Protein AF-A0A7V8XH03-F1 (afdb_monomer_lite)

Radius of gyration: 14.01 Å; chains: 1; bounding box: 39×30×36 Å

Sequence (85 aa):
EALPDDPGDVLACGPEPMLDAIATLVPGAQLAHEAPMACGYGACYGCVVGRDGAYVRLCLEGPVLCASGGEQGRTGPAPTMEATP

Structure (mmCIF, N/CA/C/O backbone):
data_AF-A0A7V8XH03-F1
#
_entry.id   AF-A0A7V8XH03-F1
#
loop_
_atom_site.group_PDB
_atom_site.id
_atom_site.type_symbol
_atom_site.label_atom_id
_atom_site.label_alt_id
_atom_site.label_comp_id
_atom_site.label_asym_id
_atom_site.label_entity_id
_atom_site.label_seq_id
_atom_site.pdbx_PDB_ins_code
_atom_site.Cartn_x
_atom_site.Cartn_y
_atom_site.Cartn_z
_atom_site.occupancy
_atom_site.B_iso_or_equiv
_atom_site.auth_seq_id
_atom_site.auth_comp_id
_atom_site.auth_asym_id
_atom_site.auth_atom_id
_atom_site.pdbx_PDB_model_num
ATOM 1 N N . GLU A 1 1 ? -15.808 13.822 16.772 1.00 60.12 1 GLU A N 1
ATOM 2 C CA . GLU A 1 1 ? -15.748 12.354 16.864 1.00 60.12 1 GLU A CA 1
ATOM 3 C C . GLU A 1 1 ? -15.649 11.830 15.438 1.00 60.12 1 GLU A C 1
ATOM 5 O O . GLU A 1 1 ? -16.621 11.931 14.706 1.00 60.12 1 GLU A O 1
ATOM 10 N N . ALA A 1 2 ? -14.439 11.525 14.958 1.00 75.25 2 ALA A N 1
ATOM 11 C CA . ALA A 1 2 ? -14.218 11.227 13.534 1.00 75.25 2 ALA A CA 1
ATOM 12 C C . ALA A 1 2 ? -14.646 9.797 13.156 1.00 75.25 2 ALA A C 1
ATOM 14 O O . ALA A 1 2 ? -14.984 9.548 12.003 1.00 75.25 2 ALA A O 1
ATOM 15 N N . LEU A 1 3 ? -14.647 8.883 14.130 1.00 79.56 3 LEU A N 1
ATOM 16 C CA . LEU A 1 3 ? -15.050 7.484 14.019 1.00 79.56 3 LEU A CA 1
ATOM 17 C C . LEU A 1 3 ? -15.754 7.062 15.325 1.00 79.56 3 LEU A C 1
ATOM 19 O O . LEU A 1 3 ? -15.444 7.649 16.365 1.00 79.56 3 LEU A O 1
ATOM 23 N N . PRO A 1 4 ? -16.682 6.090 15.276 1.00 85.69 4 PRO A N 1
ATOM 24 C CA . PRO A 1 4 ? -17.306 5.509 16.469 1.00 85.69 4 PRO A CA 1
ATOM 25 C C . PRO A 1 4 ? -16.304 4.674 17.291 1.00 85.69 4 PRO A C 1
ATOM 27 O O . PRO A 1 4 ? -15.269 4.267 16.765 1.00 85.69 4 PRO A O 1
ATOM 30 N N . ASP A 1 5 ? -16.634 4.384 18.559 1.00 84.12 5 ASP A N 1
ATOM 31 C CA . ASP A 1 5 ? -15.778 3.606 19.482 1.00 84.12 5 ASP A CA 1
ATOM 32 C C . ASP A 1 5 ? -15.475 2.178 18.987 1.00 84.12 5 ASP A C 1
ATOM 34 O O . ASP A 1 5 ? -14.398 1.644 19.248 1.00 84.12 5 ASP A O 1
ATOM 38 N N . ASP A 1 6 ? -16.415 1.571 18.258 1.00 88.19 6 ASP A N 1
ATOM 39 C CA . ASP A 1 6 ? -16.246 0.290 17.570 1.00 88.19 6 ASP A CA 1
ATOM 40 C C . ASP A 1 6 ? -16.503 0.488 16.066 1.00 88.19 6 ASP A C 1
ATOM 42 O O . ASP A 1 6 ? -17.652 0.422 15.613 1.00 88.19 6 ASP A O 1
ATOM 46 N N . PRO A 1 7 ? -15.463 0.814 15.278 1.00 86.56 7 PRO A N 1
ATOM 47 C CA . PRO A 1 7 ? -15.613 1.086 13.854 1.00 86.56 7 PRO A CA 1
ATOM 48 C C . PRO A 1 7 ? -15.769 -0.182 13.002 1.00 86.56 7 PRO A C 1
ATOM 50 O O . PRO A 1 7 ? -16.034 -0.060 11.806 1.00 86.56 7 PRO A O 1
ATOM 53 N N . GLY A 1 8 ? -15.628 -1.380 13.585 1.00 91.12 8 GLY A N 1
ATOM 54 C CA . GLY A 1 8 ? -15.605 -2.637 12.838 1.00 91.12 8 GLY A CA 1
ATOM 55 C C . GLY A 1 8 ? -14.440 -2.712 11.843 1.00 91.12 8 GLY A C 1
ATOM 56 O O . GLY A 1 8 ? -13.344 -2.210 12.106 1.00 91.12 8 GLY A O 1
ATOM 57 N N . ASP A 1 9 ? -14.677 -3.342 10.689 1.00 91.94 9 ASP A N 1
ATOM 58 C CA . ASP A 1 9 ? -13.691 -3.427 9.610 1.00 91.94 9 ASP A CA 1
ATOM 59 C C . ASP A 1 9 ? -13.574 -2.093 8.861 1.00 91.94 9 ASP A C 1
ATOM 61 O O . ASP A 1 9 ? -14.505 -1.645 8.186 1.00 91.94 9 ASP A O 1
ATOM 65 N N . VAL A 1 10 ? -12.394 -1.476 8.932 1.00 93.50 10 VAL A N 1
ATOM 66 C CA . VAL A 1 10 ? -12.098 -0.220 8.235 1.00 93.50 10 VAL A CA 1
ATOM 67 C C . VAL A 1 10 ? -11.293 -0.502 6.976 1.00 93.50 10 VAL A C 1
ATOM 69 O O . VAL A 1 10 ? -10.166 -0.994 7.038 1.00 93.50 10 VAL A O 1
ATOM 72 N N . LEU A 1 11 ? -11.873 -0.154 5.827 1.00 94.62 11 LEU A N 1
ATOM 73 C CA . LEU A 1 11 ? -11.228 -0.222 4.519 1.00 94.62 11 LEU A CA 1
ATOM 74 C C . LEU A 1 11 ? -11.130 1.185 3.940 1.00 94.62 11 LEU A C 1
ATOM 76 O O . LEU A 1 11 ? -12.112 1.932 3.956 1.00 94.62 11 LEU A O 1
ATOM 80 N N . ALA A 1 12 ? -9.966 1.545 3.409 1.00 95.00 12 ALA A N 1
ATOM 81 C CA . ALA A 1 12 ? -9.756 2.864 2.833 1.00 95.00 12 ALA A CA 1
ATOM 82 C C . ALA A 1 12 ? -8.879 2.820 1.585 1.00 95.00 12 ALA A C 1
ATOM 84 O O . ALA A 1 12 ? -7.965 2.009 1.470 1.00 95.00 12 ALA A O 1
ATOM 85 N N . CYS A 1 13 ? -9.146 3.742 0.668 1.00 95.00 13 CYS A N 1
ATOM 86 C CA . CYS A 1 13 ? -8.303 4.069 -0.472 1.00 95.00 13 CYS A CA 1
ATOM 87 C C . CYS A 1 13 ? -8.213 5.593 -0.585 1.00 95.00 13 CYS A C 1
ATOM 89 O O . CYS A 1 13 ? -9.116 6.308 -0.139 1.00 95.00 13 CYS A O 1
ATOM 91 N N . GLY A 1 14 ? -7.128 6.098 -1.164 1.00 93.44 14 GLY A N 1
ATOM 92 C CA . GLY A 1 14 ? -6.955 7.527 -1.390 1.00 93.44 14 GLY A CA 1
ATOM 93 C C . GLY A 1 14 ? -5.499 7.974 -1.307 1.00 93.44 14 GLY A C 1
ATOM 94 O O . GLY A 1 14 ? -4.594 7.141 -1.281 1.00 93.44 14 GLY A O 1
ATOM 95 N N . PRO A 1 15 ? -5.263 9.296 -1.258 1.00 94.00 15 PRO A N 1
ATOM 96 C CA . PRO A 1 15 ? -3.920 9.853 -1.152 1.00 94.00 15 PRO A CA 1
ATOM 97 C C . PRO A 1 15 ? -3.197 9.364 0.107 1.00 94.00 15 PRO A C 1
ATOM 99 O O . PRO A 1 15 ? -3.809 9.277 1.170 1.00 94.00 15 PRO A O 1
ATOM 102 N N . GLU A 1 16 ? -1.882 9.158 0.020 1.00 91.06 16 GLU A N 1
ATOM 103 C CA . GLU A 1 16 ? -1.062 8.657 1.137 1.00 91.06 16 GLU A CA 1
ATOM 104 C C . GLU A 1 16 ? -1.297 9.403 2.473 1.00 91.06 16 GLU A C 1
ATOM 106 O O . GLU A 1 16 ? -1.522 8.736 3.482 1.00 91.06 16 GLU A O 1
ATOM 111 N N . PRO A 1 17 ? -1.407 10.754 2.518 1.00 93.38 17 PRO A N 1
ATOM 112 C CA . PRO A 1 17 ? -1.673 11.459 3.777 1.00 93.38 17 PRO A CA 1
ATOM 113 C C . PRO A 1 17 ? -3.019 11.103 4.429 1.00 93.38 17 PRO A C 1
ATOM 115 O O . PRO A 1 17 ? -3.158 11.178 5.648 1.00 93.38 17 PRO A O 1
ATOM 118 N N . MET A 1 18 ? -4.025 10.734 3.630 1.00 94.50 18 MET A N 1
ATOM 119 C CA . MET A 1 18 ? -5.315 10.266 4.141 1.00 94.50 18 MET A CA 1
ATOM 120 C C . MET A 1 18 ? -5.178 8.861 4.733 1.00 94.50 18 MET A C 1
ATOM 122 O O . MET A 1 18 ? -5.709 8.604 5.813 1.00 94.50 18 MET A O 1
ATOM 126 N N . LEU A 1 19 ? -4.459 7.966 4.051 1.00 92.88 19 LEU A N 1
ATOM 127 C CA . LEU A 1 19 ? -4.223 6.604 4.530 1.00 92.88 19 LEU A CA 1
ATOM 128 C C . LEU A 1 19 ? -3.408 6.603 5.830 1.00 92.88 19 LEU A C 1
ATOM 130 O O . LEU A 1 19 ? -3.752 5.871 6.753 1.00 92.88 19 LEU A O 1
ATOM 134 N N . ASP A 1 20 ? -2.416 7.484 5.961 1.00 91.31 20 ASP A N 1
ATOM 135 C CA . ASP A 1 20 ? -1.636 7.638 7.197 1.00 91.31 20 ASP A CA 1
ATOM 136 C C . ASP A 1 20 ? -2.479 8.169 8.370 1.00 91.31 20 ASP A C 1
ATOM 138 O O . ASP A 1 20 ? -2.324 7.728 9.517 1.00 91.31 20 ASP A O 1
ATOM 142 N N . ALA A 1 21 ? -3.423 9.077 8.099 1.00 93.69 21 ALA A N 1
ATOM 143 C CA . ALA A 1 21 ? -4.370 9.540 9.110 1.00 93.69 21 ALA A CA 1
ATOM 144 C C . ALA A 1 21 ? -5.279 8.396 9.592 1.00 93.69 21 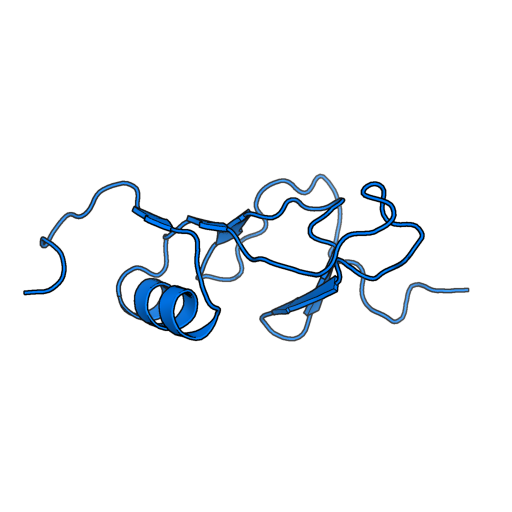ALA A C 1
ATOM 146 O O . ALA A 1 21 ? -5.506 8.250 10.794 1.00 93.69 21 ALA A O 1
ATOM 147 N N . ILE A 1 22 ? -5.755 7.550 8.675 1.00 93.56 22 ILE A N 1
ATOM 148 C CA . ILE A 1 22 ? -6.575 6.379 9.012 1.00 93.56 22 ILE A CA 1
ATOM 149 C C . ILE A 1 22 ? -5.746 5.336 9.764 1.00 93.56 22 ILE A C 1
ATOM 151 O O . ILE A 1 22 ? -6.221 4.832 10.775 1.00 93.56 22 ILE A O 1
ATOM 155 N N . ALA A 1 23 ? -4.504 5.072 9.350 1.00 90.88 23 ALA A N 1
ATOM 156 C CA . ALA A 1 23 ? -3.586 4.168 10.047 1.00 90.88 23 ALA A CA 1
ATOM 157 C C . ALA A 1 23 ? -3.363 4.575 11.512 1.00 90.88 23 ALA A C 1
ATOM 159 O O . ALA A 1 23 ? -3.263 3.723 12.393 1.00 90.88 23 ALA A O 1
ATOM 160 N N . THR A 1 24 ? -3.322 5.886 11.771 1.00 91.06 24 THR A N 1
ATOM 161 C CA . THR A 1 24 ? -3.184 6.451 13.121 1.00 91.06 24 THR A CA 1
ATOM 162 C C . THR A 1 24 ? -4.452 6.262 13.955 1.00 91.06 24 THR A C 1
ATOM 164 O O . THR A 1 24 ? -4.365 5.983 15.149 1.00 91.06 24 THR A O 1
ATOM 167 N N . LEU A 1 25 ? -5.630 6.421 13.345 1.00 91.69 25 LEU A N 1
ATOM 168 C CA . LEU A 1 25 ? -6.917 6.272 14.033 1.00 91.69 25 LEU A CA 1
ATOM 169 C C . LEU A 1 25 ? -7.302 4.803 14.246 1.00 91.69 25 LEU A C 1
ATOM 171 O O . LEU A 1 25 ? -7.890 4.466 15.270 1.00 91.69 25 LEU A O 1
ATOM 175 N N . VAL A 1 26 ? -6.983 3.938 13.282 1.00 92.19 26 VAL A N 1
ATOM 176 C CA . VAL A 1 26 ? -7.377 2.527 13.244 1.00 92.19 26 VAL A CA 1
ATOM 177 C C . VAL A 1 26 ? -6.196 1.684 12.740 1.00 92.19 26 VAL A C 1
ATOM 179 O O . VAL A 1 26 ? -6.091 1.403 11.546 1.00 92.19 26 VAL A O 1
ATOM 182 N N . PRO A 1 27 ? -5.307 1.218 13.639 1.00 87.88 27 PRO A N 1
ATOM 183 C CA . PRO A 1 27 ? -4.122 0.433 13.268 1.00 87.88 27 PRO A CA 1
ATOM 184 C C . PRO A 1 27 ? -4.416 -0.901 12.560 1.00 87.88 27 PRO A C 1
ATOM 186 O O . PRO A 1 27 ? -3.533 -1.470 11.923 1.00 87.88 27 PRO A O 1
ATOM 189 N N . GLY A 1 28 ? -5.644 -1.415 12.674 1.00 87.94 28 GLY A N 1
ATOM 190 C CA . GLY A 1 28 ? -6.105 -2.622 11.980 1.00 87.94 28 GLY A CA 1
ATOM 191 C C . GLY A 1 28 ? -6.715 -2.371 10.596 1.00 87.94 28 GLY A C 1
ATOM 192 O O . GLY A 1 28 ? -7.187 -3.319 9.974 1.00 87.94 28 GLY A O 1
ATOM 193 N N . ALA A 1 29 ? -6.744 -1.123 10.118 1.00 92.62 29 ALA A N 1
ATOM 194 C CA . ALA A 1 29 ? -7.365 -0.788 8.842 1.00 92.62 29 ALA A CA 1
ATOM 195 C C . ALA A 1 29 ? -6.632 -1.421 7.648 1.00 92.62 29 ALA A C 1
ATOM 197 O O . ALA A 1 29 ? -5.401 -1.528 7.628 1.00 92.62 29 ALA A O 1
ATOM 198 N N . GLN A 1 30 ? -7.414 -1.790 6.636 1.00 93.50 30 GLN A N 1
ATOM 199 C CA . GLN A 1 30 ? -6.950 -2.254 5.331 1.00 93.50 30 GLN A CA 1
ATOM 200 C C . GLN A 1 30 ? -6.841 -1.057 4.385 1.00 93.50 30 GLN A C 1
ATOM 202 O O . GLN A 1 30 ? -7.847 -0.425 4.051 1.00 93.50 30 GLN A O 1
ATOM 207 N N . LEU A 1 31 ? -5.621 -0.735 3.966 1.00 93.44 31 LEU A N 1
ATOM 208 C CA . LEU A 1 31 ? -5.317 0.477 3.215 1.00 93.44 31 LEU A CA 1
ATOM 209 C C . LEU A 1 31 ? -4.882 0.105 1.800 1.00 93.44 31 LEU A C 1
ATOM 211 O O . LEU A 1 31 ? -3.850 -0.530 1.601 1.00 93.44 31 LEU A O 1
ATOM 215 N N . ALA A 1 32 ? -5.689 0.480 0.812 1.00 94.56 32 ALA A N 1
ATOM 216 C CA . ALA A 1 32 ? -5.370 0.305 -0.594 1.00 94.56 32 ALA A CA 1
ATOM 217 C C . ALA A 1 32 ? -4.501 1.474 -1.076 1.00 94.56 32 ALA A C 1
ATOM 219 O O . ALA A 1 32 ? -4.994 2.591 -1.244 1.00 94.56 32 ALA A O 1
ATOM 220 N N . HIS A 1 33 ? -3.219 1.202 -1.297 1.00 92.88 33 HIS A N 1
ATOM 221 C CA . HIS A 1 33 ? -2.254 2.174 -1.792 1.00 92.88 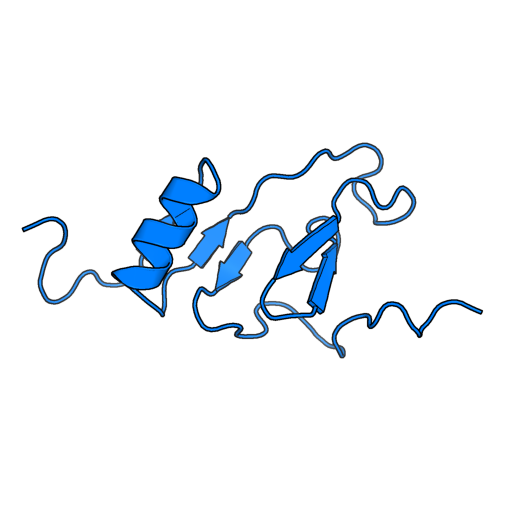33 HIS A CA 1
ATOM 222 C C . HIS A 1 33 ? -2.306 2.289 -3.317 1.00 92.88 33 HIS A C 1
ATOM 224 O O . HIS A 1 33 ? -2.544 1.317 -4.041 1.00 92.88 33 HIS A O 1
ATOM 230 N N . GLU A 1 34 ? -2.026 3.492 -3.810 1.00 91.94 34 GLU A N 1
ATOM 231 C CA . GLU A 1 34 ? -1.929 3.787 -5.235 1.00 91.94 34 GLU A CA 1
ATOM 232 C C . GLU A 1 34 ? -0.463 3.978 -5.642 1.00 91.94 34 GLU A C 1
ATOM 234 O O . GLU A 1 34 ? 0.291 4.705 -4.996 1.00 91.94 34 GLU A O 1
ATOM 239 N N . ALA A 1 35 ? -0.052 3.343 -6.743 1.00 92.62 35 ALA A N 1
ATOM 240 C CA . ALA A 1 35 ? 1.266 3.527 -7.344 1.00 92.62 35 ALA A CA 1
ATOM 241 C C . ALA A 1 35 ? 1.176 3.448 -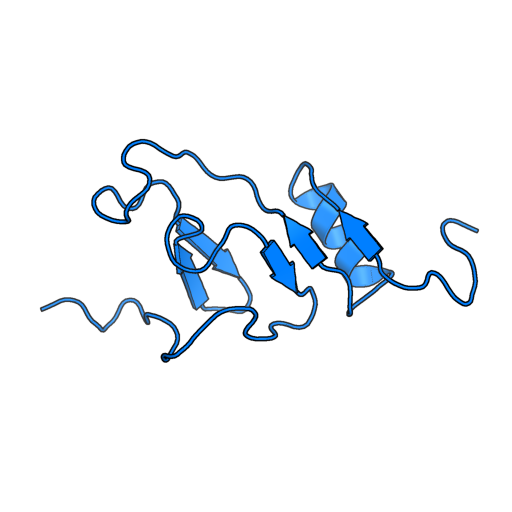8.876 1.00 92.62 35 ALA A C 1
ATOM 243 O O . ALA A 1 35 ? 0.306 2.744 -9.403 1.00 92.62 35 ALA A O 1
ATOM 244 N N . PRO A 1 36 ? 2.077 4.119 -9.620 1.00 92.94 36 PRO A N 1
ATOM 245 C CA . PRO A 1 36 ? 2.136 3.996 -11.071 1.00 92.94 36 PRO A CA 1
ATOM 246 C C . PRO A 1 36 ? 2.264 2.533 -11.509 1.00 92.94 36 PRO A C 1
ATOM 248 O O . PRO A 1 36 ? 3.130 1.799 -11.043 1.00 92.94 36 PRO A O 1
ATOM 251 N N . MET A 1 37 ? 1.430 2.086 -12.446 1.00 94.06 37 MET A N 1
ATOM 252 C CA . MET A 1 37 ? 1.440 0.689 -12.877 1.00 94.06 37 MET A CA 1
ATOM 253 C C . MET A 1 37 ? 1.445 0.586 -14.399 1.00 94.06 37 MET A C 1
ATOM 255 O O . MET A 1 37 ? 0.476 0.946 -15.055 1.00 94.06 37 MET A O 1
ATOM 259 N N . ALA A 1 38 ? 2.553 0.085 -14.957 1.00 95.94 38 ALA A N 1
ATOM 260 C CA . ALA A 1 38 ? 2.679 -0.159 -16.395 1.00 95.94 38 ALA A CA 1
ATOM 261 C C . ALA A 1 38 ? 2.488 -1.641 -16.748 1.00 95.94 38 ALA A C 1
ATOM 263 O O . ALA A 1 38 ? 1.656 -1.972 -17.583 1.00 95.94 38 ALA A O 1
ATOM 264 N N . CYS A 1 39 ? 3.249 -2.545 -16.116 1.00 97.12 39 CYS A N 1
ATOM 265 C CA . CYS A 1 39 ? 3.204 -3.968 -16.470 1.00 97.12 39 CYS A CA 1
ATOM 266 C C . CYS A 1 39 ? 2.110 -4.766 -15.741 1.00 97.12 39 CYS A C 1
ATOM 268 O O . CYS A 1 39 ? 1.549 -5.678 -16.328 1.00 97.12 39 CYS A O 1
ATOM 270 N N . GLY A 1 40 ? 1.820 -4.468 -14.470 1.00 94.00 40 GLY A N 1
ATOM 271 C CA . GLY A 1 40 ? 0.830 -5.202 -13.668 1.00 94.00 40 GLY A CA 1
ATOM 272 C C . GLY A 1 40 ? 1.227 -6.616 -13.213 1.00 94.00 40 GLY A C 1
ATOM 273 O O . GLY A 1 40 ? 0.459 -7.236 -12.495 1.00 94.00 40 GLY A O 1
ATOM 274 N N . TYR A 1 41 ? 2.411 -7.122 -13.573 1.00 94.75 41 TYR A N 1
ATOM 275 C CA . TYR A 1 41 ? 2.897 -8.460 -13.175 1.00 94.75 41 TYR A CA 1
ATOM 276 C C . TYR A 1 41 ? 4.322 -8.451 -12.587 1.00 94.75 41 TYR A C 1
ATOM 278 O O . TYR A 1 41 ? 4.963 -9.490 -12.460 1.00 94.75 41 TYR A O 1
ATOM 286 N N . GLY A 1 42 ? 4.845 -7.270 -12.237 1.00 91.62 42 GLY A N 1
ATOM 287 C CA . GLY A 1 42 ? 6.085 -7.122 -11.467 1.00 91.62 42 GLY A CA 1
ATOM 288 C C . GLY A 1 42 ? 7.391 -6.946 -12.250 1.00 91.62 42 GLY A C 1
ATOM 289 O O . GLY A 1 42 ? 8.434 -6.833 -11.619 1.00 91.62 42 GLY A O 1
ATOM 290 N N . ALA A 1 43 ? 7.367 -6.865 -13.585 1.00 94.75 43 ALA A N 1
ATOM 291 C CA . ALA A 1 43 ? 8.587 -6.696 -14.388 1.00 94.75 43 ALA A CA 1
ATOM 292 C C . ALA A 1 43 ? 9.134 -5.259 -14.448 1.00 94.75 43 ALA A C 1
ATOM 294 O O . ALA A 1 43 ? 10.335 -5.069 -14.603 1.00 94.75 43 ALA A O 1
ATOM 295 N N . CYS A 1 44 ? 8.276 -4.235 -14.357 1.00 95.38 44 CYS A N 1
ATOM 296 C CA . CYS A 1 44 ? 8.686 -2.839 -14.570 1.00 95.38 44 CYS A CA 1
ATOM 297 C C . CYS A 1 44 ? 9.020 -2.069 -13.285 1.00 95.38 44 CYS A C 1
ATOM 299 O O . CYS A 1 44 ? 9.448 -0.925 -13.381 1.00 95.38 44 CYS A O 1
ATOM 301 N N . TYR A 1 45 ? 8.749 -2.639 -12.105 1.00 94.88 45 TYR A N 1
ATOM 302 C CA . TYR A 1 45 ? 8.974 -2.023 -10.784 1.00 94.88 45 TYR A CA 1
ATOM 303 C C . TYR A 1 45 ? 8.296 -0.659 -10.537 1.00 94.88 45 TYR A C 1
ATOM 305 O O . TYR A 1 45 ? 8.497 -0.054 -9.492 1.00 94.88 45 TYR A O 1
ATOM 313 N N . GLY A 1 46 ? 7.423 -0.196 -11.437 1.00 95.50 46 GLY A N 1
ATOM 314 C CA . GLY A 1 46 ? 6.677 1.056 -11.249 1.00 95.50 46 GLY A CA 1
ATOM 315 C C . GLY A 1 46 ? 5.713 1.014 -10.059 1.00 95.50 46 GLY A C 1
ATOM 316 O O . GLY A 1 46 ? 5.477 2.036 -9.430 1.00 95.50 46 GLY A O 1
ATOM 317 N N . CYS A 1 47 ? 5.212 -0.182 -9.723 1.00 95.06 47 CYS A N 1
ATOM 318 C CA . CYS A 1 47 ? 4.231 -0.404 -8.659 1.00 95.06 47 CYS A CA 1
ATOM 319 C C . CYS A 1 47 ? 4.861 -0.487 -7.249 1.00 95.06 47 CYS A C 1
ATOM 321 O O . CYS A 1 47 ? 4.209 -0.981 -6.331 1.00 95.06 47 CYS A O 1
ATOM 323 N N . VAL A 1 48 ? 6.137 -0.106 -7.086 1.00 93.62 48 VAL A N 1
ATOM 324 C CA . VAL A 1 48 ? 6.873 -0.230 -5.818 1.00 93.62 48 VAL A CA 1
ATOM 325 C C . VAL A 1 48 ? 6.546 0.929 -4.878 1.00 93.62 48 VAL A C 1
ATOM 327 O O . VAL A 1 48 ? 6.678 2.089 -5.261 1.00 93.62 48 VAL A O 1
ATOM 330 N N . VAL A 1 49 ? 6.205 0.611 -3.629 1.00 90.00 49 VAL A N 1
ATOM 331 C CA . VAL A 1 49 ? 6.049 1.576 -2.529 1.00 90.00 49 VAL A CA 1
ATOM 332 C C . VAL A 1 49 ? 6.936 1.194 -1.347 1.00 90.00 49 VAL A C 1
ATOM 334 O O . VAL A 1 49 ? 7.238 0.017 -1.147 1.00 90.00 49 VAL A O 1
ATOM 337 N N . GLY A 1 50 ? 7.379 2.191 -0.580 1.00 86.56 50 GLY A N 1
ATOM 338 C CA . GLY A 1 50 ? 8.130 1.984 0.658 1.00 86.56 50 GLY A CA 1
ATOM 339 C C . GLY A 1 50 ? 7.201 2.010 1.869 1.00 86.56 50 GLY A C 1
ATOM 340 O O . GLY A 1 50 ? 6.440 2.962 2.027 1.00 86.56 50 GLY A O 1
ATOM 341 N N . ARG A 1 51 ? 7.277 0.997 2.735 1.00 77.81 51 ARG A N 1
ATOM 342 C CA . ARG A 1 51 ? 6.500 0.923 3.981 1.00 77.81 51 ARG A CA 1
ATOM 343 C C . ARG A 1 51 ? 7.307 0.200 5.052 1.00 77.81 51 ARG A C 1
ATOM 345 O O . ARG A 1 51 ? 7.920 -0.820 4.762 1.00 77.81 51 ARG A O 1
ATOM 352 N N . ASP A 1 52 ? 7.343 0.745 6.266 1.00 75.75 52 ASP A N 1
ATOM 353 C CA . ASP A 1 52 ? 7.991 0.128 7.436 1.00 75.75 52 ASP A CA 1
ATOM 354 C C . ASP A 1 52 ? 9.433 -0.367 7.187 1.00 75.75 52 ASP A C 1
ATOM 356 O O . ASP A 1 52 ? 9.867 -1.399 7.692 1.00 75.75 52 ASP A O 1
ATOM 360 N N . GLY A 1 53 ? 10.194 0.373 6.373 1.00 79.31 53 GLY A N 1
ATOM 361 C CA . GLY A 1 53 ? 11.577 0.030 6.017 1.00 79.31 53 GLY A CA 1
ATOM 362 C C . GLY A 1 53 ? 11.725 -1.070 4.956 1.00 79.31 53 GLY A C 1
ATOM 363 O O . GLY A 1 53 ? 12.852 -1.453 4.643 1.00 79.31 53 GLY A O 1
ATOM 364 N N . ALA A 1 54 ? 10.626 -1.549 4.375 1.00 81.88 54 ALA A N 1
ATOM 365 C CA . ALA A 1 54 ? 10.597 -2.507 3.276 1.00 81.88 54 ALA A CA 1
ATOM 366 C C . ALA A 1 54 ? 10.024 -1.887 1.990 1.00 81.88 54 ALA A C 1
ATOM 368 O O . ALA A 1 54 ? 9.344 -0.861 2.014 1.00 81.88 54 ALA A O 1
ATOM 369 N N . TYR A 1 55 ? 10.292 -2.537 0.856 1.00 87.94 55 TYR A N 1
ATOM 370 C CA . TYR A 1 55 ? 9.701 -2.197 -0.436 1.00 87.94 55 TYR A CA 1
ATOM 371 C C . TYR A 1 55 ? 8.714 -3.282 -0.859 1.00 87.94 55 TYR A C 1
ATOM 373 O O . TYR A 1 55 ? 9.017 -4.473 -0.781 1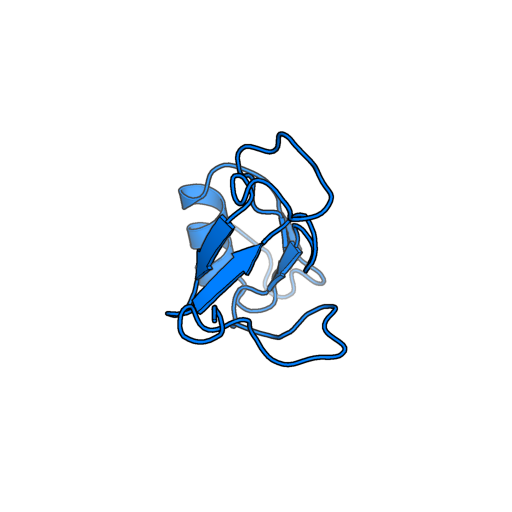.00 87.94 55 TYR A O 1
ATOM 381 N N . VAL A 1 56 ? 7.539 -2.866 -1.324 1.00 88.81 56 VAL A N 1
ATOM 382 C CA . VAL A 1 56 ? 6.443 -3.759 -1.717 1.00 88.81 56 VAL A CA 1
ATOM 383 C C . VAL A 1 56 ? 6.026 -3.439 -3.146 1.00 88.81 56 VAL A C 1
ATOM 385 O O . VAL A 1 56 ? 5.852 -2.272 -3.487 1.00 88.81 56 VAL A O 1
ATOM 388 N N . ARG A 1 57 ? 5.860 -4.457 -3.996 1.00 92.06 57 ARG A N 1
ATOM 389 C CA . ARG A 1 57 ? 5.322 -4.331 -5.357 1.00 92.06 57 ARG A CA 1
ATOM 390 C C . ARG A 1 57 ? 3.822 -4.593 -5.294 1.00 92.06 57 ARG A C 1
ATOM 392 O O . ARG A 1 57 ? 3.366 -5.731 -5.369 1.00 92.06 57 ARG A O 1
ATOM 399 N N . LEU A 1 58 ? 3.032 -3.527 -5.266 1.00 92.62 58 LEU A N 1
ATOM 400 C CA . LEU A 1 58 ? 1.572 -3.620 -5.126 1.00 92.62 58 LEU A CA 1
ATOM 401 C C . LEU A 1 58 ? 0.902 -4.529 -6.173 1.00 92.62 58 LEU A C 1
ATOM 403 O O . LEU A 1 58 ? -0.133 -5.132 -5.919 1.00 92.62 58 LEU A O 1
ATOM 407 N N . CYS A 1 59 ? 1.509 -4.664 -7.353 1.00 93.44 59 CYS A N 1
ATOM 408 C CA . CYS A 1 59 ? 1.033 -5.539 -8.418 1.00 93.44 59 CYS A CA 1
ATOM 409 C C . CYS A 1 59 ? 1.250 -7.048 -8.181 1.00 93.44 59 CYS A C 1
ATOM 411 O O . CYS A 1 59 ? 0.688 -7.852 -8.918 1.00 93.44 59 CYS A O 1
ATOM 413 N N . LEU A 1 60 ? 2.051 -7.444 -7.189 1.00 91.19 60 LEU A N 1
ATOM 414 C CA . LEU A 1 60 ? 2.311 -8.844 -6.841 1.00 91.19 60 LEU A CA 1
ATOM 415 C C . LEU A 1 60 ? 1.843 -9.182 -5.432 1.00 91.19 60 LEU A C 1
ATOM 417 O O . LEU A 1 60 ? 1.144 -10.173 -5.248 1.00 91.19 60 LEU A O 1
ATOM 421 N N . GLU A 1 61 ? 2.216 -8.367 -4.447 1.00 88.88 61 GLU A N 1
ATOM 422 C CA . GLU A 1 61 ? 1.811 -8.590 -3.058 1.00 88.88 61 GLU A CA 1
ATOM 423 C C . GLU A 1 61 ? 0.382 -8.089 -2.773 1.00 88.88 61 GLU A C 1
ATOM 425 O O . GLU A 1 61 ? -0.226 -8.487 -1.786 1.00 88.88 61 GLU A O 1
ATOM 430 N N . GLY A 1 62 ? -0.183 -7.291 -3.682 1.00 90.12 62 GLY A N 1
ATOM 431 C CA . GLY A 1 62 ? -1.518 -6.714 -3.574 1.00 90.12 62 GLY A CA 1
ATOM 432 C C . GLY A 1 62 ? -1.472 -5.230 -3.186 1.00 90.12 62 GLY A C 1
ATOM 433 O O . GLY A 1 62 ? -0.555 -4.795 -2.491 1.00 90.12 62 GLY A O 1
ATOM 434 N N . PRO A 1 63 ? -2.450 -4.422 -3.636 1.00 91.44 63 PRO A N 1
ATOM 435 C CA . PRO A 1 63 ? -2.497 -2.995 -3.324 1.00 91.44 63 PRO A CA 1
ATOM 436 C C . PRO A 1 63 ? -2.920 -2.712 -1.877 1.00 91.44 63 PRO A C 1
ATOM 438 O O . PRO A 1 63 ? -2.766 -1.585 -1.422 1.00 91.44 63 PRO A O 1
ATOM 441 N N . VAL A 1 64 ? -3.468 -3.707 -1.168 1.00 92.62 64 VAL A N 1
ATOM 442 C CA . VAL A 1 64 ? -3.990 -3.569 0.197 1.00 92.62 64 VAL A CA 1
ATOM 443 C C . VAL A 1 64 ? -2.928 -3.978 1.213 1.00 92.62 64 VAL A C 1
ATOM 445 O O . VAL A 1 64 ? -2.541 -5.142 1.267 1.00 92.62 64 VAL A O 1
ATOM 448 N N . LEU A 1 65 ? -2.496 -3.023 2.034 1.00 87.75 65 LEU A N 1
ATOM 449 C CA . LEU A 1 65 ? -1.557 -3.216 3.138 1.00 87.75 65 LEU A CA 1
ATOM 450 C C . LEU A 1 65 ? -2.273 -2.891 4.456 1.00 87.75 65 LEU A C 1
ATOM 452 O O . LEU A 1 65 ? -3.059 -1.944 4.511 1.00 87.75 65 LEU A O 1
ATOM 456 N N . CYS A 1 66 ? -2.026 -3.646 5.531 1.00 81.69 66 CYS A N 1
ATOM 457 C CA . CYS A 1 66 ? -2.536 -3.237 6.845 1.00 81.69 66 CYS A CA 1
ATOM 458 C C . CYS A 1 66 ? -1.638 -2.195 7.503 1.00 81.69 66 CYS A C 1
ATOM 460 O O . CYS A 1 66 ? -0.410 -2.255 7.416 1.00 81.69 66 CYS A O 1
ATOM 462 N N . ALA A 1 67 ? -2.279 -1.269 8.217 1.00 72.12 67 ALA A N 1
ATOM 463 C CA . ALA A 1 67 ? -1.610 -0.166 8.899 1.00 72.1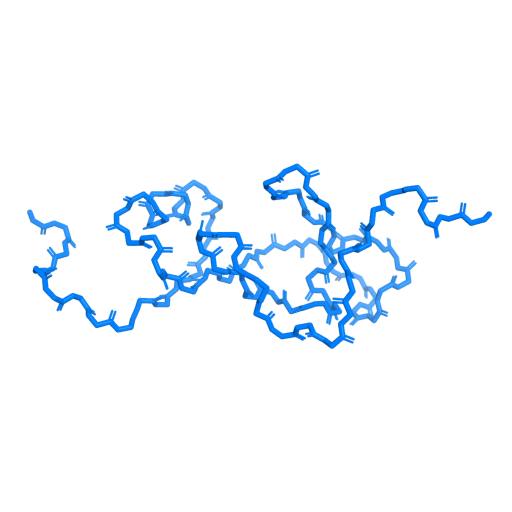2 67 ALA A CA 1
ATOM 464 C C . ALA A 1 67 ? -0.536 -0.615 9.911 1.00 72.12 67 ALA A C 1
ATOM 466 O O . ALA A 1 67 ? 0.433 0.109 10.119 1.00 72.12 67 ALA A O 1
ATOM 467 N N . SER A 1 68 ? -0.664 -1.805 10.507 1.00 62.34 68 SER A N 1
ATOM 468 C CA . SER A 1 68 ? 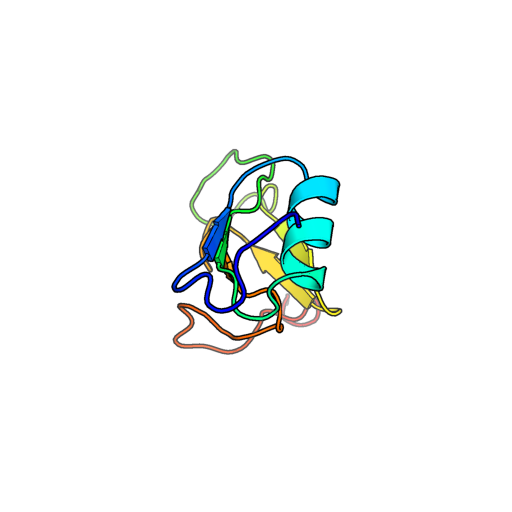0.282 -2.353 11.487 1.00 62.34 68 SER A CA 1
ATOM 469 C C . SER A 1 68 ? 1.378 -3.256 10.891 1.00 62.34 68 SER A C 1
ATOM 471 O O . SER A 1 68 ? 1.809 -4.199 11.558 1.00 62.34 68 SER A O 1
ATOM 473 N N . GLY A 1 69 ? 1.782 -3.047 9.631 1.00 55.59 69 GLY A N 1
ATOM 474 C CA . GLY A 1 69 ? 2.873 -3.800 8.985 1.00 55.59 69 GLY A CA 1
ATOM 475 C C . GLY A 1 69 ? 2.613 -5.306 8.823 1.00 55.59 69 GLY A C 1
ATOM 476 O O . GLY A 1 69 ? 3.538 -6.087 8.601 1.00 55.59 69 GLY A O 1
ATOM 477 N N . GLY A 1 70 ? 1.355 -5.733 8.969 1.00 45.72 70 GLY A N 1
ATOM 478 C CA . GLY A 1 70 ? 0.961 -7.133 8.861 1.00 45.72 70 GLY A CA 1
ATOM 479 C C . GLY A 1 70 ? 1.089 -7.637 7.426 1.00 45.72 70 GLY A C 1
ATOM 480 O O . GLY A 1 70 ? 0.636 -6.997 6.478 1.00 45.72 70 GLY A O 1
ATOM 481 N N . GLU A 1 71 ? 1.699 -8.804 7.259 1.00 50.69 71 GLU A N 1
ATOM 482 C CA . GLU A 1 71 ? 1.717 -9.528 5.992 1.00 50.69 71 GLU A CA 1
ATOM 483 C C . GLU A 1 71 ? 0.283 -9.959 5.644 1.00 50.69 71 GLU A C 1
ATOM 485 O O . GLU A 1 71 ? -0.218 -10.949 6.173 1.00 50.69 71 GLU A O 1
ATOM 490 N N . GLN A 1 72 ? -0.402 -9.236 4.761 1.00 48.53 72 GLN A N 1
ATOM 491 C CA . GLN A 1 72 ? -1.669 -9.691 4.189 1.00 48.53 72 GLN A CA 1
ATOM 492 C C . GLN A 1 72 ? -1.410 -10.176 2.764 1.00 48.53 72 GLN A C 1
ATOM 494 O O . GLN A 1 72 ? -0.974 -9.421 1.905 1.00 48.53 72 GLN A O 1
ATOM 499 N N . GLY A 1 73 ? -1.622 -11.478 2.538 1.00 45.59 73 GLY A N 1
ATOM 500 C CA . GLY A 1 73 ? -1.585 -12.089 1.203 1.00 45.59 73 GLY A CA 1
ATOM 501 C C . GLY A 1 73 ? -0.262 -12.723 0.754 1.00 45.59 73 GLY A C 1
ATOM 502 O O . GLY A 1 73 ? -0.154 -13.101 -0.410 1.00 45.59 73 GLY A O 1
ATOM 503 N N . ARG A 1 74 ? 0.741 -12.899 1.627 1.00 50.25 74 ARG A N 1
ATOM 504 C CA . ARG A 1 74 ? 2.025 -13.517 1.242 1.00 50.25 74 ARG A CA 1
ATOM 505 C C . ARG A 1 74 ? 2.109 -15.001 1.620 1.00 50.25 74 ARG A C 1
ATOM 507 O O . ARG A 1 74 ? 1.941 -15.368 2.776 1.00 50.25 74 ARG A O 1
ATOM 514 N N . THR A 1 75 ? 2.476 -15.850 0.657 1.00 39.16 75 THR A N 1
ATOM 515 C CA . THR A 1 75 ? 3.055 -17.194 0.895 1.00 39.16 75 THR A CA 1
ATOM 516 C C . THR A 1 75 ? 4.596 -17.159 0.806 1.00 39.16 75 THR A C 1
ATOM 518 O O . THR A 1 75 ? 5.221 -18.116 0.365 1.00 39.16 75 THR A O 1
ATOM 521 N N . GLY A 1 76 ? 5.249 -16.053 1.178 1.00 45.03 76 GLY A N 1
ATOM 522 C CA . GLY A 1 76 ? 6.715 -15.906 1.081 1.00 45.03 76 GLY A CA 1
ATOM 523 C C . GLY A 1 76 ? 7.261 -14.804 1.993 1.00 45.03 76 GLY A C 1
ATOM 524 O O . GLY A 1 76 ? 6.457 -14.230 2.709 1.00 45.03 76 GLY A O 1
ATOM 525 N N . PRO A 1 77 ? 8.578 -14.522 2.023 1.00 45.62 77 PRO A N 1
ATOM 526 C CA . PRO A 1 77 ? 9.197 -13.387 2.728 1.00 45.62 77 PRO A CA 1
ATOM 527 C C . PRO A 1 77 ? 9.140 -12.067 1.919 1.00 45.62 77 PRO A C 1
ATOM 529 O O . PRO A 1 77 ? 8.882 -12.088 0.716 1.00 45.62 77 PRO A O 1
ATOM 532 N N . ALA A 1 78 ? 9.368 -10.911 2.564 1.00 51.72 78 ALA A N 1
ATOM 533 C CA . ALA A 1 78 ? 9.385 -9.602 1.897 1.00 51.72 78 ALA A CA 1
ATOM 534 C C . ALA A 1 78 ? 10.584 -9.572 0.950 1.00 51.72 78 ALA A C 1
ATOM 536 O O . ALA A 1 78 ? 11.669 -9.973 1.382 1.00 51.72 78 ALA A O 1
ATOM 537 N N . PRO A 1 79 ? 10.450 -9.104 -0.301 1.00 49.56 79 PRO A N 1
ATOM 538 C CA . PRO A 1 79 ? 11.618 -8.909 -1.139 1.00 49.56 79 PRO A CA 1
ATOM 539 C C . PRO A 1 79 ? 12.450 -7.764 -0.548 1.00 49.56 79 PRO A C 1
ATOM 541 O O . PRO A 1 79 ? 12.107 -6.590 -0.673 1.00 49.56 79 PRO A O 1
ATOM 544 N N . THR A 1 80 ? 13.546 -8.094 0.133 1.00 51.03 80 THR A N 1
ATOM 545 C CA . THR A 1 80 ? 14.580 -7.108 0.442 1.00 51.03 80 THR A CA 1
ATOM 546 C C . THR A 1 80 ? 15.299 -6.748 -0.858 1.00 51.03 80 THR A C 1
ATOM 548 O O . THR A 1 80 ? 15.507 -7.593 -1.730 1.00 51.03 80 THR A O 1
ATOM 551 N N . MET A 1 81 ? 15.696 -5.482 -1.001 1.00 51.06 81 MET A N 1
ATOM 552 C CA . MET A 1 81 ? 16.430 -4.986 -2.177 1.00 51.06 81 MET A CA 1
ATOM 553 C C . MET A 1 81 ? 17.770 -5.717 -2.416 1.00 51.06 81 MET A C 1
ATOM 555 O O . MET A 1 81 ? 18.345 -5.588 -3.490 1.00 51.06 81 MET A O 1
ATOM 559 N N . GLU A 1 82 ? 18.253 -6.506 -1.449 1.00 47.12 82 GLU A N 1
ATOM 560 C CA . GLU A 1 82 ? 19.448 -7.354 -1.570 1.00 47.12 82 GLU A CA 1
ATOM 561 C C . GLU A 1 82 ? 19.234 -8.627 -2.413 1.00 47.12 82 GLU A C 1
ATOM 563 O O . GLU A 1 82 ? 20.204 -9.277 -2.789 1.00 47.12 82 GLU A O 1
ATOM 568 N N . ALA A 1 83 ? 17.996 -8.998 -2.756 1.00 46.44 83 ALA A N 1
ATOM 569 C CA . ALA A 1 83 ? 17.693 -10.250 -3.462 1.00 46.44 83 ALA A CA 1
ATOM 570 C C . ALA A 1 83 ? 17.797 -10.172 -5.006 1.00 46.44 83 ALA A C 1
ATOM 572 O O . ALA A 1 83 ? 17.112 -10.921 -5.705 1.00 46.44 83 ALA A O 1
ATOM 573 N N . THR A 1 84 ? 18.635 -9.285 -5.552 1.00 45.06 84 THR A N 1
ATOM 574 C CA . THR A 1 84 ? 18.890 -9.195 -7.004 1.00 45.06 84 THR A CA 1
ATOM 575 C C . THR A 1 84 ? 20.299 -9.726 -7.319 1.00 45.06 84 THR A C 1
ATOM 577 O O . THR A 1 84 ? 21.254 -9.116 -6.839 1.00 45.06 84 THR A O 1
ATOM 580 N N . PRO A 1 85 ? 20.463 -10.842 -8.064 1.00 46.50 85 PRO A N 1
ATOM 581 C CA . PRO A 1 85 ? 21.757 -11.243 -8.625 1.00 46.50 85 PRO A CA 1
ATOM 582 C C . PRO A 1 85 ? 22.219 -10.322 -9.764 1.00 46.50 85 PRO A C 1
ATOM 584 O O . PRO A 1 85 ? 21.351 -9.740 -10.454 1.00 46.50 85 PRO A O 1
#

Foldseek 3Di:
DPADPPNDAAEDEDDPVVQLVVCVVPQFYWYQYDFDDDPLQPPPCRQWDDDPNAIDRCSHQNRIDGSNRDRDRDPDDGDHPVPDD

pLDDT: mean 81.18, std 17.93, range [39.16, 97.12]

Secondary structure (DSSP, 8-state):
--S-S---S-EEES-HHHHHHHHHH-TT-EEE-----SSSSSSS-TTEEEETTEEEEHHHH-SEEETT----S-SS----TT---